Protein AF-A0A941GQY0-F1 (afdb_monomer)

pLDDT: mean 91.13, std 10.75, range [38.22, 98.69]

Nearest PDB structures (foldseek):
  3ot2-assembly1_B  TM=8.362E-01  e=2.912E-07  Trichormus variabilis ATCC 29413
  6okh-assembly1_B  TM=8.572E-01  e=1.349E-06  Leptospira borgpetersenii serovar Hardjo-bovis str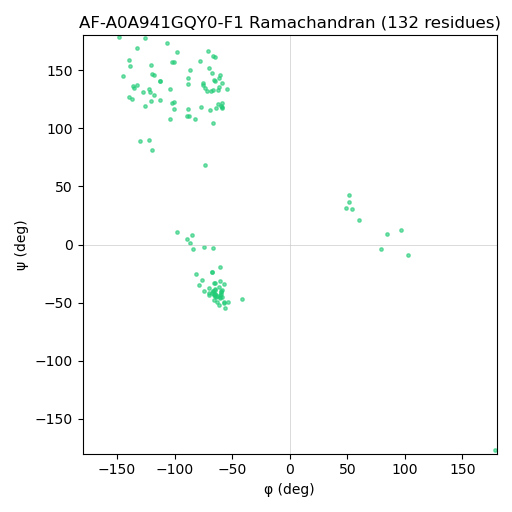. JB197
  1wdj-assembly1_C  TM=8.675E-01  e=5.148E-05  Thermus thermophilus
  1wdj-assembly1_B  TM=8.082E-01  e=8.031E-04  Thermus thermophilus

Sequence (134 aa):
MSSKTQLSLAEFLALPEGDRTYELVEGEAIPKMSPKRFHSRLTLTLGILLENWSQNKGEVGIEWAITLKRHGKNWVPVPDLLYISSGKLPPDKFEDEACPFPPELVIEILSPGQSFGDLSEKATAYLKAGVDRV

Structure (mmCIF, N/CA/C/O backbone):
data_AF-A0A941GQY0-F1
#
_entry.id   AF-A0A941GQY0-F1
#
loop_
_atom_site.group_PDB
_atom_site.id
_atom_site.type_symbol
_atom_site.label_atom_id
_atom_site.label_alt_id
_atom_site.label_comp_id
_atom_site.label_asym_id
_atom_site.label_entity_id
_atom_site.label_seq_id
_atom_site.pdbx_PDB_ins_code
_atom_site.Cartn_x
_atom_site.Cartn_y
_atom_site.Cartn_z
_atom_site.occupancy
_atom_site.B_iso_or_equiv
_atom_site.auth_seq_id
_atom_site.auth_comp_id
_atom_site.auth_asym_id
_atom_site.auth_atom_id
_atom_site.pdbx_PDB_model_num
ATOM 1 N N . MET A 1 1 ? -25.900 2.163 21.930 1.00 38.22 1 MET A N 1
ATOM 2 C CA . MET A 1 1 ? -24.825 1.706 21.026 1.00 38.22 1 MET A CA 1
ATOM 3 C C . MET A 1 1 ? -24.704 2.757 19.940 1.00 38.22 1 MET A C 1
ATOM 5 O O . MET A 1 1 ? -25.694 2.988 19.262 1.00 38.22 1 MET A O 1
ATOM 9 N N . SER A 1 2 ? -23.587 3.482 19.864 1.00 41.50 2 SER A N 1
ATOM 10 C CA . SER A 1 2 ? -23.401 4.476 18.799 1.00 41.50 2 SER A CA 1
ATOM 11 C C . SER A 1 2 ? -23.244 3.713 17.486 1.00 41.50 2 SER A C 1
ATOM 13 O O . SER A 1 2 ? -22.318 2.908 17.376 1.00 41.50 2 SER A O 1
ATOM 15 N N . SER A 1 3 ? -24.172 3.872 16.539 1.00 47.50 3 SER A N 1
ATOM 16 C CA . SER A 1 3 ? -24.002 3.296 15.207 1.00 47.50 3 SER A CA 1
ATOM 17 C C . SER A 1 3 ? -22.837 4.029 14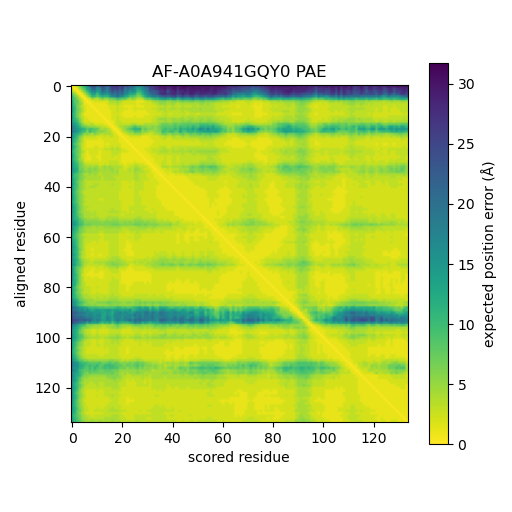.555 1.00 47.50 3 SER A C 1
ATOM 19 O O . SER A 1 3 ? -22.978 5.188 14.167 1.00 47.50 3 SER A O 1
ATOM 21 N N . LYS A 1 4 ? -21.669 3.390 14.479 1.00 60.34 4 LYS A N 1
ATOM 22 C CA . LYS A 1 4 ? -20.606 3.886 13.609 1.00 60.34 4 LYS A CA 1
ATOM 23 C C . LYS A 1 4 ? -21.171 3.909 12.190 1.00 60.34 4 LYS A C 1
ATOM 25 O O . LYS A 1 4 ? -21.613 2.875 11.692 1.00 60.34 4 LYS A O 1
ATOM 30 N N . THR A 1 5 ? -21.230 5.089 11.587 1.00 72.75 5 THR A N 1
ATOM 31 C CA . THR A 1 5 ? -21.636 5.254 10.192 1.00 72.75 5 THR A CA 1
ATOM 32 C C . THR A 1 5 ? -20.671 4.455 9.322 1.00 72.75 5 THR A C 1
ATOM 34 O O . THR A 1 5 ? -19.469 4.705 9.365 1.00 72.75 5 THR A O 1
ATOM 37 N N . GLN A 1 6 ? -21.179 3.468 8.582 1.00 89.25 6 GLN A N 1
ATOM 38 C CA . GLN A 1 6 ? -20.373 2.738 7.607 1.00 89.25 6 GLN A CA 1
ATOM 39 C C . GLN A 1 6 ? -20.197 3.604 6.363 1.00 89.25 6 GLN A C 1
ATOM 41 O O . GLN A 1 6 ? -21.179 3.942 5.709 1.00 89.25 6 GLN A O 1
ATOM 46 N N . LEU A 1 7 ? -18.951 3.940 6.047 1.00 93.81 7 LEU A N 1
ATOM 47 C CA . LEU A 1 7 ? -18.571 4.666 4.845 1.00 93.81 7 LEU A CA 1
ATOM 48 C C . LEU A 1 7 ? -18.705 3.765 3.614 1.00 93.81 7 LEU A C 1
ATOM 50 O O . LEU A 1 7 ? -18.200 2.636 3.575 1.00 93.81 7 LEU A O 1
ATOM 54 N N . SER A 1 8 ? -19.342 4.292 2.574 1.00 95.38 8 SER A N 1
ATOM 55 C CA . SER A 1 8 ? -19.198 3.789 1.212 1.00 95.38 8 SER A CA 1
ATOM 56 C C . SER A 1 8 ? -17.811 4.123 0.648 1.00 95.38 8 SER A C 1
ATOM 58 O O . SER A 1 8 ? -17.076 4.951 1.182 1.00 95.38 8 SER A O 1
ATOM 60 N N . LEU A 1 9 ? -17.449 3.487 -0.471 1.00 95.00 9 LEU A N 1
ATOM 61 C CA . LEU A 1 9 ? -16.191 3.791 -1.163 1.00 95.00 9 LEU A CA 1
ATOM 62 C C . LEU A 1 9 ? -16.140 5.253 -1.622 1.00 95.00 9 LEU A C 1
ATOM 64 O O . LEU A 1 9 ? -15.123 5.906 -1.440 1.00 95.00 9 LEU A O 1
ATOM 68 N N . ALA A 1 10 ? -17.241 5.765 -2.178 1.00 94.88 10 ALA A N 1
ATOM 69 C CA . ALA A 1 10 ? -17.310 7.140 -2.661 1.00 94.88 10 ALA A CA 1
ATOM 70 C C . ALA A 1 10 ? -17.163 8.153 -1.517 1.00 94.88 10 ALA A C 1
ATOM 72 O O . ALA A 1 10 ? -16.422 9.117 -1.653 1.00 94.88 10 ALA A O 1
ATOM 73 N N . GLU A 1 11 ? -17.812 7.911 -0.374 1.00 95.56 11 GLU A N 1
ATOM 74 C CA . GLU A 1 11 ? -17.664 8.774 0.806 1.00 95.56 11 GLU A CA 1
ATOM 75 C C . GLU A 1 11 ? -16.244 8.733 1.373 1.00 95.56 11 GLU A C 1
ATOM 77 O O . GLU A 1 11 ? -15.731 9.767 1.782 1.00 95.56 11 GLU A O 1
ATOM 82 N N . PHE A 1 12 ? -15.603 7.560 1.382 1.00 95.38 12 PHE A N 1
ATOM 83 C CA . PHE A 1 12 ? -14.222 7.422 1.836 1.00 95.38 12 PHE A CA 1
ATOM 84 C C . PHE A 1 12 ? -13.234 8.161 0.924 1.00 95.38 12 PHE A C 1
ATOM 86 O O . PHE A 1 12 ? -12.393 8.902 1.421 1.00 95.38 12 PHE A O 1
ATOM 93 N N . LEU A 1 13 ? -13.347 7.988 -0.397 1.00 92.62 13 LEU A N 1
ATOM 94 C CA . LEU A 1 13 ? -12.479 8.665 -1.368 1.00 92.62 13 LEU A CA 1
ATOM 95 C C . LEU A 1 13 ? -12.719 10.183 -1.416 1.00 92.62 13 LEU A C 1
ATOM 97 O O . LEU A 1 13 ? -11.825 10.924 -1.799 1.00 92.62 13 LEU A O 1
ATOM 101 N N . ALA A 1 14 ? -13.904 10.645 -1.007 1.00 92.81 14 ALA A N 1
ATOM 102 C CA . ALA A 1 14 ? -14.245 12.062 -0.899 1.00 92.81 14 ALA A CA 1
ATOM 103 C C . ALA A 1 14 ? -13.915 12.676 0.475 1.00 92.81 14 ALA A C 1
ATOM 105 O O . ALA A 1 14 ? -14.272 13.833 0.724 1.00 92.81 14 ALA A O 1
ATOM 106 N N . LEU A 1 15 ? -13.283 11.926 1.390 1.00 91.25 15 LEU A N 1
ATOM 107 C CA . LEU A 1 15 ? -12.804 12.501 2.643 1.00 91.25 15 LEU A CA 1
ATOM 108 C C . LEU A 1 15 ? -11.812 13.632 2.335 1.00 91.25 15 LEU A C 1
ATOM 110 O O . LEU A 1 15 ? -10.984 13.491 1.436 1.00 91.25 15 LEU A O 1
ATOM 114 N N . PRO A 1 16 ? -11.876 14.755 3.069 1.00 87.56 16 PRO A N 1
ATOM 115 C CA . PRO A 1 16 ? -10.938 15.843 2.861 1.00 87.56 16 PRO A CA 1
ATOM 116 C C . PRO A 1 16 ? -9.512 15.369 3.139 1.00 87.56 16 PRO A C 1
ATOM 118 O O . PRO A 1 16 ? -9.278 14.616 4.091 1.00 87.56 16 PRO A O 1
ATOM 121 N N . GLU A 1 17 ? -8.563 15.864 2.347 1.00 80.38 17 GLU A N 1
ATOM 122 C CA . GLU A 1 17 ? -7.146 15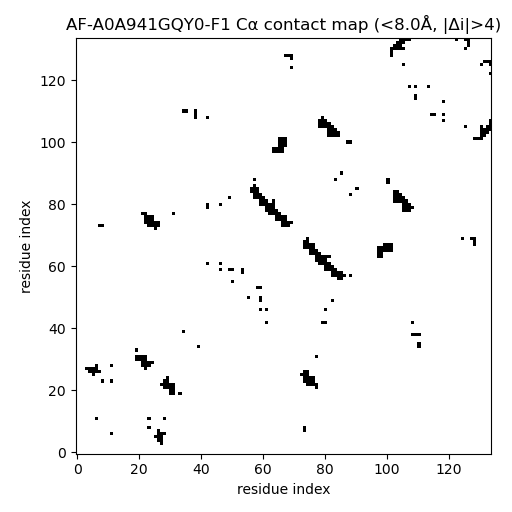.713 2.656 1.00 80.38 17 GLU A CA 1
ATOM 123 C C . GLU A 1 17 ? -6.867 16.241 4.068 1.00 80.38 17 GLU A C 1
ATOM 125 O O . GLU A 1 17 ? -7.333 17.311 4.470 1.00 80.38 17 GLU A O 1
ATOM 130 N N . GLY A 1 18 ? -6.122 15.463 4.844 1.00 81.19 18 GLY A N 1
ATOM 131 C CA . GLY A 1 18 ? -5.770 15.806 6.213 1.00 81.19 18 GLY A CA 1
ATOM 132 C C . GLY A 1 18 ? -4.402 15.258 6.589 1.00 81.19 18 GLY A C 1
ATOM 133 O O . GLY A 1 18 ? -3.765 14.546 5.820 1.00 81.19 18 GLY A O 1
ATOM 134 N N . ASP A 1 19 ? -3.970 15.539 7.817 1.00 81.31 19 ASP A N 1
ATOM 135 C CA . ASP A 1 19 ? -2.616 15.213 8.301 1.00 81.31 19 ASP A CA 1
ATOM 136 C C . ASP A 1 19 ? -2.321 13.707 8.434 1.00 81.31 19 ASP A C 1
ATOM 138 O O . ASP A 1 19 ? -1.235 13.311 8.868 1.00 81.31 19 ASP A O 1
ATOM 142 N N . ARG A 1 20 ? -3.306 12.845 8.166 1.00 87.69 20 ARG A N 1
ATOM 143 C CA . ARG A 1 20 ? -3.197 11.397 8.336 1.00 87.69 20 ARG A CA 1
ATOM 144 C C . ARG A 1 20 ? -3.792 10.671 7.150 1.00 87.69 20 ARG A C 1
ATOM 146 O O . ARG A 1 20 ? -4.915 10.950 6.744 1.00 87.69 20 ARG A O 1
ATOM 153 N N . THR A 1 21 ? -3.072 9.653 6.710 1.00 91.56 21 THR A N 1
ATOM 154 C CA . THR A 1 21 ? -3.563 8.656 5.768 1.00 91.56 21 THR A CA 1
ATOM 155 C C . THR A 1 21 ? -4.507 7.687 6.476 1.00 91.56 21 THR A C 1
ATOM 157 O O . THR A 1 21 ? -4.242 7.256 7.604 1.00 91.56 21 THR A O 1
ATOM 160 N N . TYR A 1 22 ? -5.597 7.318 5.811 1.00 95.06 22 TYR A N 1
ATOM 161 C CA . TYR A 1 22 ? -6.564 6.339 6.299 1.00 95.06 22 TYR A CA 1
ATOM 162 C C . TYR A 1 22 ? -6.671 5.163 5.330 1.00 95.06 22 TYR A C 1
ATOM 164 O O . TYR A 1 22 ? -6.435 5.304 4.135 1.00 95.06 22 TYR A O 1
ATOM 172 N N . GLU A 1 23 ? -7.067 4.011 5.857 1.00 96.12 23 GLU A N 1
ATOM 173 C CA . GLU A 1 23 ? -7.468 2.832 5.097 1.00 96.12 23 GLU A CA 1
ATOM 174 C C . GLU A 1 23 ? -8.965 2.588 5.299 1.00 96.12 23 GLU A C 1
ATOM 176 O O . GLU A 1 23 ? -9.468 2.717 6.417 1.00 96.12 23 GLU A O 1
ATOM 181 N N . LEU A 1 24 ? -9.689 2.193 4.251 1.00 97.19 24 LEU A N 1
ATOM 182 C CA . LEU A 1 24 ? -11.092 1.790 4.388 1.00 97.19 24 LEU A CA 1
ATOM 183 C C . LEU A 1 24 ? -11.164 0.306 4.725 1.00 97.19 24 LEU A C 1
ATOM 185 O O . LEU A 1 24 ? -10.912 -0.504 3.840 1.00 97.19 24 LEU A O 1
ATOM 189 N N . VAL A 1 25 ? -11.568 -0.069 5.939 1.00 95.81 25 VAL A N 1
ATOM 190 C CA . VAL A 1 25 ? -11.710 -1.470 6.376 1.00 95.81 25 VAL A CA 1
ATOM 191 C C . VAL A 1 25 ? -13.115 -1.700 6.926 1.00 95.81 25 VAL A C 1
ATOM 193 O O . VAL A 1 25 ? -13.516 -1.062 7.890 1.00 95.81 25 VAL A O 1
ATOM 196 N N . GLU A 1 26 ? -13.878 -2.614 6.316 1.00 93.50 26 GLU A N 1
ATOM 197 C CA . GLU A 1 26 ? -15.242 -2.976 6.758 1.00 93.50 26 GLU A CA 1
ATOM 198 C C . GLU A 1 26 ? -16.214 -1.780 6.894 1.00 93.50 26 GLU A C 1
ATOM 200 O O . GLU A 1 26 ? -17.157 -1.808 7.688 1.00 93.50 26 GLU A O 1
ATOM 205 N N . GLY A 1 27 ? -16.015 -0.740 6.076 1.00 94.50 27 GLY A N 1
ATOM 206 C CA . GLY A 1 27 ? -16.806 0.494 6.115 1.00 94.50 27 GLY A CA 1
ATOM 207 C C . GLY A 1 27 ? -16.318 1.519 7.143 1.00 94.50 27 GLY A C 1
ATOM 208 O O . GLY A 1 27 ? -17.002 2.506 7.377 1.00 94.50 27 GLY A O 1
ATOM 209 N N . GLU A 1 28 ? -15.159 1.320 7.767 1.00 95.62 28 GLU A N 1
ATOM 210 C CA . GLU A 1 28 ? -14.553 2.283 8.689 1.00 95.62 28 GLU A CA 1
ATOM 211 C C . GLU A 1 28 ? -13.257 2.860 8.106 1.00 95.62 28 GLU A C 1
ATOM 213 O O . GLU A 1 28 ? -12.462 2.130 7.516 1.00 95.62 28 GLU A O 1
ATOM 218 N N . ALA A 1 29 ? -13.025 4.162 8.299 1.00 95.38 29 ALA A N 1
ATOM 219 C CA . ALA A 1 29 ? -11.739 4.794 8.014 1.00 95.38 29 ALA A CA 1
ATOM 220 C C . ALA A 1 29 ? -10.787 4.565 9.199 1.00 95.38 29 ALA A C 1
ATOM 222 O O . ALA A 1 29 ? -10.956 5.147 10.274 1.00 95.38 29 ALA A O 1
ATOM 223 N N . ILE A 1 30 ? -9.790 3.705 9.010 1.00 93.75 30 ILE A N 1
ATOM 224 C CA . ILE A 1 30 ? -8.797 3.343 10.022 1.00 93.75 30 ILE A CA 1
ATOM 225 C C . ILE A 1 30 ? -7.505 4.120 9.747 1.00 93.75 30 ILE A C 1
ATOM 227 O O . ILE A 1 30 ? -6.966 4.007 8.650 1.00 93.75 30 ILE A O 1
ATOM 231 N N . PRO A 1 31 ? -6.982 4.917 10.696 1.00 92.56 31 PRO A N 1
ATOM 232 C CA . PRO A 1 31 ? -5.761 5.681 10.463 1.00 92.56 31 PRO A CA 1
ATOM 233 C C . PRO A 1 31 ? -4.553 4.751 10.304 1.00 92.56 31 PRO A C 1
ATOM 235 O O . PRO A 1 31 ? -4.327 3.871 11.142 1.00 92.56 31 PRO A O 1
ATOM 238 N N . LYS A 1 32 ? -3.734 4.988 9.275 1.00 90.25 32 LYS A N 1
ATOM 239 C CA . LYS A 1 32 ? -2.415 4.363 9.144 1.00 90.25 32 LYS A CA 1
ATOM 240 C C . LYS A 1 32 ? -1.452 5.044 10.115 1.00 90.25 32 LYS A C 1
ATOM 242 O O . LYS A 1 32 ? -1.453 6.264 10.289 1.00 90.25 32 LYS A O 1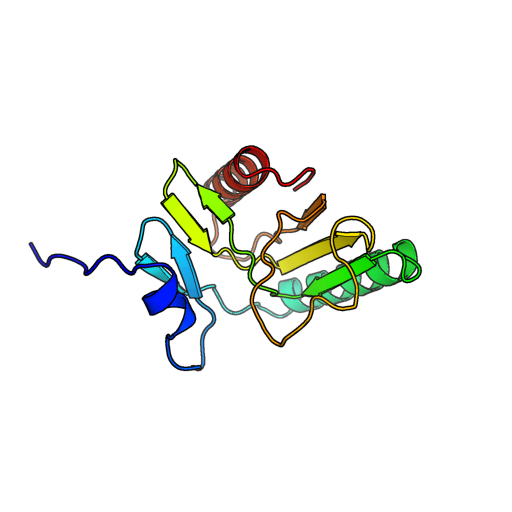
ATOM 247 N N . MET A 1 33 ? -0.634 4.242 10.786 1.00 86.44 33 MET A N 1
ATOM 248 C CA . MET A 1 33 ? 0.379 4.758 11.700 1.00 86.44 33 MET A CA 1
ATOM 249 C C . MET A 1 33 ? 1.462 5.496 10.916 1.00 86.44 33 MET A C 1
ATOM 251 O O . MET A 1 33 ? 2.004 4.952 9.957 1.00 86.44 33 MET A O 1
ATOM 255 N N . SER A 1 34 ? 1.820 6.705 11.355 1.00 86.00 34 SER A N 1
ATOM 256 C CA . SER A 1 34 ? 2.919 7.447 10.738 1.00 86.00 34 SER A CA 1
ATOM 257 C C . SER A 1 34 ? 4.238 6.678 10.891 1.00 86.00 34 SER A C 1
ATOM 259 O O . SER A 1 34 ? 4.563 6.226 12.001 1.00 86.00 34 SER A O 1
ATOM 261 N N . PRO A 1 35 ? 5.029 6.541 9.816 1.00 86.69 35 PRO A N 1
ATOM 262 C CA . PRO A 1 35 ? 6.262 5.776 9.863 1.00 86.69 35 PRO A CA 1
ATOM 263 C C . PRO A 1 35 ? 7.309 6.453 10.761 1.00 86.69 35 PRO A C 1
ATOM 265 O O . PRO A 1 35 ? 7.403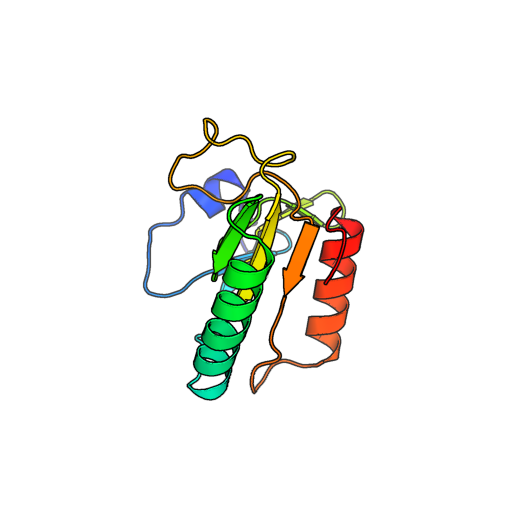 7.677 10.860 1.00 86.69 35 PRO A O 1
ATOM 268 N N . LYS A 1 36 ? 8.139 5.638 11.423 1.00 90.69 36 LYS A N 1
ATOM 269 C CA . LYS A 1 36 ? 9.336 6.096 12.157 1.00 90.69 36 LYS A CA 1
ATOM 270 C C . LYS A 1 36 ? 10.584 5.922 11.294 1.00 90.69 36 LYS A C 1
ATOM 272 O O . LYS A 1 36 ? 10.579 5.144 10.347 1.00 90.69 36 LYS A O 1
ATOM 277 N N . ARG A 1 37 ? 11.702 6.547 11.693 1.00 93.94 37 ARG A N 1
ATOM 278 C CA . ARG A 1 37 ? 12.976 6.554 10.940 1.00 93.94 37 ARG A CA 1
ATOM 279 C C . ARG A 1 37 ? 13.365 5.206 10.315 1.00 93.94 37 ARG A C 1
ATOM 281 O O . ARG A 1 37 ? 13.785 5.197 9.166 1.00 93.94 37 ARG A O 1
ATOM 288 N N . PHE A 1 38 ? 13.295 4.097 11.060 1.00 92.94 38 PHE A N 1
ATOM 289 C CA . PHE A 1 38 ? 13.663 2.777 10.526 1.00 92.94 38 PHE A CA 1
ATOM 290 C C . PHE A 1 38 ? 12.752 2.354 9.368 1.00 92.94 38 PHE A C 1
ATOM 292 O O . PHE A 1 38 ? 13.260 2.005 8.308 1.00 92.94 38 PHE A O 1
ATOM 299 N N . HIS A 1 39 ? 11.434 2.463 9.562 1.00 95.06 39 HIS A N 1
ATOM 300 C CA . HIS A 1 39 ? 10.418 2.180 8.546 1.00 95.06 39 HIS A CA 1
ATOM 301 C C . HIS A 1 39 ? 10.659 3.023 7.301 1.00 95.06 39 HIS A C 1
ATOM 303 O O . HIS A 1 39 ? 10.910 2.475 6.239 1.00 95.06 39 HIS A O 1
ATOM 309 N N . SER A 1 40 ? 10.742 4.349 7.455 1.00 95.06 40 SER A N 1
ATOM 310 C CA . SER A 1 40 ? 10.957 5.269 6.331 1.00 95.06 40 SER A CA 1
ATOM 311 C C . SER A 1 40 ? 12.256 4.980 5.571 1.00 95.06 40 SER A C 1
ATOM 313 O O . SER A 1 40 ? 12.301 5.059 4.346 1.00 95.06 40 SER A O 1
ATOM 315 N N . ARG A 1 41 ? 13.337 4.630 6.285 1.00 97.19 41 ARG A N 1
ATOM 316 C CA . ARG A 1 41 ? 14.614 4.257 5.660 1.00 97.19 41 ARG A CA 1
ATOM 317 C C . ARG A 1 41 ? 14.507 2.953 4.880 1.00 97.19 41 ARG A C 1
ATOM 319 O O . ARG A 1 41 ? 15.093 2.870 3.805 1.00 97.19 41 ARG A O 1
ATOM 326 N N . LEU A 1 42 ? 13.789 1.968 5.412 1.00 97.19 42 LEU A N 1
ATOM 327 C CA . LEU A 1 42 ? 13.592 0.687 4.749 1.00 97.19 42 LEU A CA 1
ATOM 328 C C . LEU A 1 42 ? 12.683 0.828 3.522 1.00 97.19 42 LEU A C 1
ATOM 330 O O . LEU A 1 42 ? 13.059 0.329 2.466 1.00 97.19 42 LEU A O 1
ATOM 334 N N . THR A 1 43 ? 11.579 1.580 3.619 1.00 97.81 43 THR A N 1
ATOM 335 C CA . THR A 1 43 ? 10.707 1.919 2.481 1.00 97.81 43 THR A CA 1
ATOM 336 C C . THR A 1 43 ? 11.513 2.545 1.347 1.00 97.81 43 THR A C 1
ATOM 338 O O . THR A 1 43 ? 11.458 2.062 0.222 1.00 97.81 43 THR A O 1
ATOM 341 N N . LEU A 1 44 ? 12.341 3.555 1.643 1.00 98.00 44 LEU A N 1
ATOM 342 C CA . LEU A 1 44 ? 13.185 4.198 0.633 1.00 98.00 44 LEU A CA 1
ATOM 343 C C . LEU A 1 44 ? 14.169 3.212 -0.015 1.00 98.00 44 LEU A C 1
ATOM 345 O O . LEU A 1 44 ? 14.334 3.207 -1.231 1.00 98.00 44 LEU A O 1
ATOM 349 N N . THR A 1 45 ? 14.843 2.381 0.784 1.00 98.44 45 THR A N 1
ATOM 350 C CA . THR A 1 45 ? 15.799 1.399 0.256 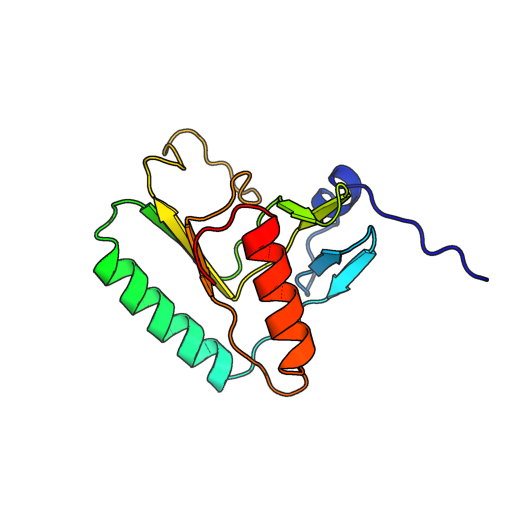1.00 98.44 45 THR A CA 1
ATOM 351 C C . THR A 1 45 ? 15.117 0.362 -0.632 1.00 98.44 45 THR A C 1
ATOM 353 O O . THR A 1 45 ? 15.628 0.074 -1.711 1.00 98.44 45 THR A O 1
ATOM 356 N N . LEU A 1 46 ? 13.972 -0.177 -0.212 1.00 98.44 46 LEU A N 1
ATOM 357 C CA . LEU A 1 46 ? 13.215 -1.148 -1.000 1.00 98.44 46 LEU A CA 1
ATOM 358 C C . LEU A 1 46 ? 12.636 -0.519 -2.271 1.00 98.44 46 LEU A C 1
ATOM 360 O O . LEU A 1 46 ? 12.733 -1.136 -3.326 1.00 98.44 46 LEU A O 1
ATOM 364 N N . GLY A 1 47 ? 12.133 0.717 -2.200 1.00 98.44 47 GLY A N 1
ATOM 365 C CA . GLY A 1 47 ? 1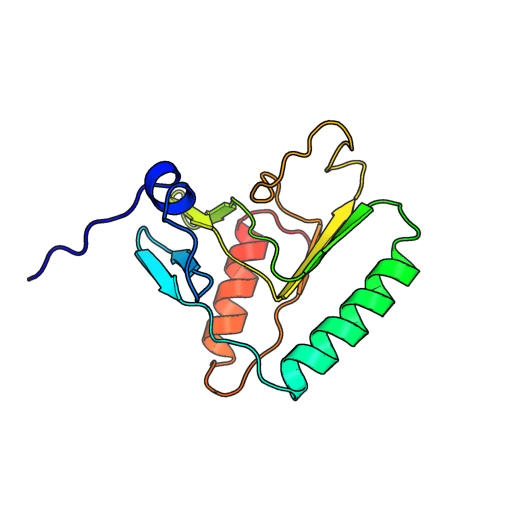1.668 1.469 -3.368 1.00 98.44 47 GLY A CA 1
ATOM 366 C C . GLY A 1 47 ? 12.762 1.631 -4.421 1.00 98.44 47 GLY A C 1
ATOM 367 O O . GLY A 1 47 ? 12.565 1.248 -5.567 1.00 98.44 47 GLY A O 1
ATOM 368 N N . ILE A 1 48 ? 13.964 2.067 -4.024 1.00 98.44 48 ILE A N 1
ATOM 369 C CA . ILE A 1 48 ? 15.111 2.183 -4.945 1.00 98.44 48 ILE A CA 1
ATOM 370 C C . ILE A 1 48 ? 15.472 0.828 -5.574 1.00 98.44 48 ILE A C 1
ATOM 372 O O . ILE A 1 48 ? 15.815 0.761 -6.754 1.00 98.44 48 ILE A O 1
ATOM 376 N N . LEU A 1 49 ? 15.432 -0.262 -4.801 1.00 98.44 49 LEU A N 1
ATOM 377 C CA . LEU A 1 49 ? 15.719 -1.600 -5.325 1.00 98.44 49 LEU A CA 1
ATOM 378 C C . LEU A 1 49 ? 14.662 -2.054 -6.336 1.00 98.44 49 LEU A C 1
ATOM 380 O O . LEU A 1 49 ? 15.027 -2.604 -7.374 1.00 98.44 49 LEU A O 1
ATOM 384 N N . LEU A 1 50 ? 13.382 -1.812 -6.048 1.00 97.94 50 LEU A N 1
ATOM 385 C CA . LEU A 1 50 ? 12.276 -2.149 -6.941 1.00 97.94 50 LEU A CA 1
ATOM 386 C C . LEU A 1 50 ? 12.310 -1.327 -8.225 1.00 97.94 50 LEU A C 1
ATOM 388 O O . LEU A 1 50 ? 12.169 -1.910 -9.293 1.00 97.94 50 LEU A O 1
ATOM 392 N N . GLU A 1 51 ? 12.572 -0.024 -8.143 1.00 97.50 51 GLU A N 1
ATOM 393 C CA . GLU A 1 51 ? 12.707 0.852 -9.315 1.00 97.50 51 GLU A CA 1
ATOM 394 C C . GLU A 1 51 ? 13.856 0.405 -10.224 1.00 97.50 51 GLU A C 1
ATOM 396 O O . GLU A 1 51 ? 13.712 0.237 -11.436 1.00 97.50 51 GLU A O 1
ATOM 401 N N . ASN A 1 52 ? 15.008 0.098 -9.623 1.00 98.00 52 ASN A N 1
ATOM 402 C CA . ASN A 1 52 ? 16.144 -0.430 -10.370 1.00 98.00 52 ASN A CA 1
ATOM 403 C C . ASN A 1 52 ? 15.858 -1.811 -10.971 1.00 98.00 52 ASN A C 1
ATOM 405 O O . ASN A 1 52 ? 16.382 -2.132 -12.033 1.00 98.00 52 ASN A O 1
ATOM 409 N N . TRP A 1 53 ? 15.063 -2.655 -10.319 1.00 97.62 53 TRP A N 1
ATOM 410 C CA . TRP A 1 53 ? 14.680 -3.951 -10.876 1.00 97.62 53 TRP A CA 1
ATOM 411 C C . TRP A 1 53 ? 13.640 -3.813 -11.998 1.00 97.62 53 TRP A C 1
ATOM 413 O O . TRP A 1 53 ? 13.743 -4.511 -13.012 1.00 97.62 53 TRP A O 1
ATOM 423 N N . SER A 1 54 ? 12.669 -2.908 -11.840 1.00 95.81 54 SER A N 1
ATOM 424 C CA . SER A 1 54 ? 11.541 -2.737 -12.758 1.00 95.81 54 SER A CA 1
ATOM 425 C C . SER A 1 54 ? 11.996 -2.242 -14.130 1.00 95.81 54 SER A C 1
ATOM 427 O O . SER A 1 54 ? 11.410 -2.634 -15.141 1.00 95.81 54 SER A O 1
ATOM 429 N N . GLN A 1 55 ? 13.057 -1.423 -14.185 1.00 94.88 55 GLN A N 1
ATOM 430 C CA . GLN A 1 55 ? 13.602 -0.855 -15.423 1.00 94.88 55 GLN A CA 1
ATOM 431 C C . GLN A 1 55 ? 12.507 -0.179 -16.276 1.00 94.88 55 GLN A C 1
ATOM 433 O O . GLN A 1 55 ? 12.452 -0.379 -17.491 1.00 94.88 55 GLN A O 1
ATOM 438 N N . ASN A 1 56 ? 11.609 0.582 -15.633 1.00 89.31 56 ASN A N 1
ATOM 439 C CA . ASN A 1 56 ? 10.453 1.258 -16.247 1.00 89.31 56 ASN A CA 1
ATOM 440 C C . ASN A 1 56 ? 9.431 0.322 -16.928 1.00 89.31 56 ASN A C 1
ATOM 442 O O . ASN A 1 56 ? 8.668 0.753 -17.789 1.00 89.31 56 ASN A O 1
ATOM 446 N N . LYS A 1 57 ? 9.398 -0.972 -16.578 1.00 93.31 57 LYS A N 1
ATOM 447 C CA . LYS A 1 57 ? 8.394 -1.934 -17.089 1.00 93.31 57 LYS A CA 1
ATOM 448 C C . LYS A 1 57 ? 7.088 -1.929 -16.286 1.00 93.31 57 LYS A C 1
ATOM 450 O O . LYS A 1 57 ? 6.255 -2.824 -16.440 1.00 93.31 57 LYS A O 1
ATOM 455 N N . GLY A 1 58 ? 6.946 -0.986 -15.368 1.00 92.62 58 GLY A N 1
ATOM 456 C CA . GLY A 1 58 ? 5.811 -0.837 -14.475 1.00 92.62 58 GLY A CA 1
ATOM 457 C C . GLY A 1 58 ? 6.018 0.335 -13.531 1.00 92.62 58 GLY A C 1
ATOM 458 O O . GLY A 1 58 ? 7.038 1.015 -13.611 1.00 92.62 58 GLY A O 1
ATOM 459 N N . GLU A 1 59 ? 5.059 0.506 -12.637 1.00 92.94 59 GLU A N 1
ATOM 460 C CA . GLU A 1 59 ? 5.010 1.564 -11.636 1.00 92.94 59 GLU A CA 1
ATOM 461 C C . GLU A 1 59 ? 5.373 0.993 -10.262 1.00 92.94 59 GLU A C 1
ATOM 463 O O . GLU A 1 59 ? 4.860 -0.065 -9.871 1.00 92.94 59 GLU A O 1
ATOM 468 N N . VAL A 1 60 ? 6.242 1.688 -9.525 1.00 96.31 60 VAL A N 1
ATOM 469 C CA . VAL A 1 60 ? 6.5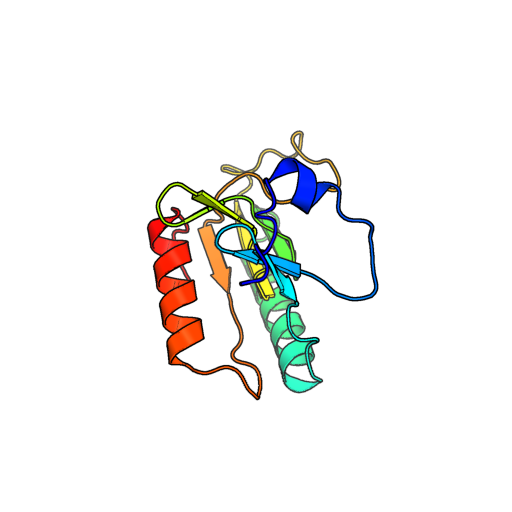22 1.409 -8.112 1.00 96.31 60 VAL A CA 1
ATOM 470 C C . VAL A 1 60 ? 5.822 2.473 -7.271 1.00 96.31 60 VAL A C 1
ATOM 472 O O . VAL A 1 60 ? 6.245 3.621 -7.217 1.00 96.31 60 VAL A O 1
ATOM 475 N N . GLY A 1 61 ? 4.753 2.087 -6.579 1.00 95.75 61 GLY A N 1
ATOM 476 C CA . GLY A 1 61 ? 4.023 2.993 -5.693 1.00 95.75 61 GLY A CA 1
ATOM 477 C C . GLY A 1 61 ? 4.598 2.986 -4.280 1.00 95.75 61 GLY A C 1
ATOM 478 O O . GLY A 1 61 ? 4.877 1.915 -3.742 1.00 95.75 61 GLY A O 1
ATOM 479 N N . ILE A 1 62 ? 4.717 4.159 -3.655 1.00 96.69 62 ILE A N 1
ATOM 480 C CA . ILE A 1 62 ? 5.014 4.326 -2.222 1.00 96.69 62 ILE A CA 1
ATOM 481 C C . ILE A 1 62 ? 3.782 4.930 -1.561 1.00 96.69 62 ILE A C 1
ATOM 483 O O . ILE A 1 62 ? 3.323 5.979 -2.000 1.00 96.69 62 ILE A O 1
ATOM 487 N N . GLU A 1 63 ? 3.254 4.276 -0.523 1.00 95.31 63 GLU A N 1
ATOM 488 C CA . GLU A 1 63 ? 2.022 4.707 0.163 1.00 95.31 63 GLU A CA 1
ATOM 489 C C . GLU A 1 63 ? 0.857 5.027 -0.799 1.00 95.31 63 GLU A C 1
ATOM 491 O O . GLU A 1 63 ? -0.002 5.861 -0.517 1.00 95.31 63 GLU A O 1
ATOM 496 N N . TRP A 1 64 ? 0.806 4.334 -1.940 1.00 95.06 64 TRP A N 1
ATOM 497 C CA . TRP A 1 64 ? -0.229 4.522 -2.948 1.00 95.06 64 TRP A CA 1
ATOM 498 C C . TRP A 1 64 ? -1.424 3.613 -2.645 1.00 95.06 64 TRP A C 1
ATOM 500 O O . TRP A 1 64 ? -1.302 2.387 -2.621 1.00 95.06 64 TRP A O 1
ATOM 510 N N . ALA A 1 65 ? -2.579 4.222 -2.371 1.00 96.12 65 ALA A N 1
ATOM 511 C CA . ALA A 1 65 ? -3.804 3.507 -2.035 1.00 96.12 65 ALA A CA 1
ATOM 512 C C . ALA A 1 65 ? -4.262 2.580 -3.172 1.00 96.12 65 ALA A C 1
ATOM 514 O O . ALA A 1 65 ? -4.134 2.920 -4.346 1.00 96.12 65 ALA A O 1
ATOM 515 N N . ILE A 1 66 ? -4.857 1.435 -2.826 1.00 96.44 66 ILE A N 1
ATOM 516 C CA . ILE A 1 66 ? -5.392 0.463 -3.790 1.00 96.44 66 ILE A CA 1
ATOM 517 C C . ILE A 1 66 ? -6.874 0.250 -3.510 1.00 96.44 66 ILE A C 1
ATOM 519 O O . ILE A 1 66 ? -7.252 -0.001 -2.373 1.00 96.44 66 ILE A O 1
ATOM 523 N N . THR A 1 67 ? -7.727 0.267 -4.528 1.00 96.12 67 THR A N 1
ATOM 524 C CA . THR A 1 67 ? -9.137 -0.112 -4.382 1.00 96.12 67 THR A CA 1
ATOM 525 C C . THR A 1 67 ? -9.308 -1.614 -4.610 1.00 96.12 67 THR A C 1
ATOM 527 O O . THR A 1 67 ? -9.190 -2.107 -5.729 1.00 96.12 67 THR A O 1
ATOM 530 N N . LEU A 1 68 ? -9.623 -2.354 -3.544 1.00 97.25 68 LEU A N 1
ATOM 531 C CA . LEU A 1 68 ? -9.787 -3.810 -3.535 1.00 97.25 68 LEU A CA 1
ATOM 532 C C . LEU A 1 68 ? -11.149 -4.242 -2.968 1.00 97.25 68 LEU A C 1
ATOM 534 O O . LEU A 1 68 ? -11.977 -3.444 -2.514 1.00 97.25 68 LEU A O 1
ATOM 538 N N . LYS A 1 69 ? -11.377 -5.561 -2.972 1.00 96.12 69 LYS A N 1
ATOM 539 C CA . LYS A 1 69 ? -12.493 -6.199 -2.271 1.00 96.12 69 LYS A CA 1
ATOM 540 C C . LYS A 1 69 ? -11.982 -7.165 -1.205 1.00 96.12 69 LYS A C 1
ATOM 542 O O . LYS A 1 69 ? -11.219 -8.076 -1.509 1.00 96.12 69 LYS A O 1
ATOM 547 N N . ARG A 1 70 ? -12.476 -7.027 0.026 1.00 94.00 70 ARG A N 1
ATOM 548 C CA . ARG A 1 70 ? -12.256 -7.970 1.134 1.00 94.00 70 ARG A CA 1
ATOM 549 C C . ARG A 1 70 ? -13.614 -8.492 1.596 1.00 94.00 70 ARG A C 1
ATOM 551 O O . ARG A 1 70 ? -14.509 -7.710 1.889 1.00 94.00 70 ARG A O 1
ATOM 558 N N . HIS A 1 71 ? -13.803 -9.813 1.581 1.00 92.12 71 HIS A N 1
ATOM 559 C CA . HIS A 1 71 ? -15.081 -10.461 1.935 1.00 92.12 71 HIS A CA 1
ATOM 560 C C . HIS A 1 71 ? -16.311 -9.886 1.193 1.00 92.12 71 HIS A C 1
ATOM 562 O O . HIS A 1 71 ? -17.391 -9.753 1.761 1.00 92.12 71 HIS A O 1
ATOM 568 N N . GLY A 1 72 ? -16.147 -9.514 -0.084 1.00 91.25 72 GLY A N 1
ATOM 569 C CA . GLY A 1 72 ? -17.211 -8.923 -0.908 1.00 91.25 72 GLY A CA 1
ATOM 570 C C . GLY A 1 72 ? -17.481 -7.431 -0.661 1.00 91.25 72 GLY A C 1
ATOM 571 O O . GLY A 1 72 ? -18.266 -6.829 -1.393 1.00 91.25 72 GLY A O 1
ATOM 572 N N . LYS A 1 73 ? -16.809 -6.804 0.311 1.00 94.25 73 LYS A N 1
ATOM 573 C CA . LYS A 1 73 ? -16.921 -5.372 0.620 1.00 94.25 73 LYS A CA 1
ATOM 574 C C . LYS A 1 73 ? -15.740 -4.585 0.069 1.00 94.25 73 LYS A C 1
ATOM 576 O O . LYS A 1 73 ? -14.679 -5.152 -0.176 1.00 94.25 73 LYS A O 1
ATOM 581 N N . ASN A 1 74 ? -15.935 -3.282 -0.133 1.00 96.75 74 ASN A N 1
ATOM 582 C CA . ASN A 1 74 ? -14.844 -2.378 -0.503 1.00 96.75 74 ASN A CA 1
ATOM 583 C C . ASN A 1 74 ? -13.782 -2.363 0.597 1.00 96.75 74 ASN A C 1
ATOM 585 O O . ASN A 1 74 ? -14.110 -2.284 1.781 1.00 96.75 74 ASN A O 1
ATOM 589 N N . TRP A 1 75 ? -12.527 -2.431 0.179 1.00 97.75 75 TRP A N 1
ATOM 590 C CA . TRP A 1 75 ? -11.360 -2.322 1.035 1.00 97.75 75 TRP A CA 1
ATOM 591 C C . TRP A 1 75 ? -10.361 -1.423 0.317 1.00 97.75 75 TRP A C 1
ATOM 593 O O . TRP A 1 75 ? -10.044 -1.687 -0.841 1.00 97.75 75 TRP A O 1
ATOM 603 N N . VAL A 1 76 ? -9.908 -0.357 0.975 1.00 97.81 76 VAL A N 1
ATOM 604 C CA . VAL A 1 76 ? -8.922 0.571 0.403 1.00 97.81 76 VAL A CA 1
ATOM 605 C C . VAL A 1 76 ? -7.688 0.584 1.293 1.00 97.81 76 VAL A C 1
ATOM 607 O O . VAL A 1 76 ? -7.602 1.423 2.191 1.00 97.81 76 VAL A O 1
ATOM 610 N N . PRO A 1 77 ? -6.787 -0.401 1.152 1.00 97.62 77 PRO A N 1
ATOM 611 C CA . PRO A 1 77 ? -5.530 -0.389 1.877 1.00 97.62 77 PRO A CA 1
ATOM 612 C C . PRO A 1 77 ? -4.508 0.569 1.260 1.00 97.62 77 PRO A C 1
ATOM 614 O O . PRO A 1 77 ? -4.548 0.870 0.066 1.00 97.62 77 PRO A O 1
ATOM 617 N N . VAL A 1 78 ? -3.548 0.974 2.090 1.00 97.19 78 VAL A N 1
ATOM 618 C CA . VAL A 1 78 ? -2.384 1.774 1.714 1.00 97.19 78 VAL A CA 1
ATOM 619 C C . VAL A 1 78 ? -1.117 0.999 2.099 1.00 97.19 78 VAL A C 1
ATOM 621 O O . VAL A 1 78 ? -0.639 1.111 3.240 1.00 97.19 78 VAL A O 1
ATOM 624 N N . PRO A 1 79 ? -0.580 0.163 1.191 1.00 97.25 79 PRO A N 1
ATOM 625 C CA . PRO A 1 79 ? 0.652 -0.570 1.453 1.00 97.25 79 PRO A CA 1
ATOM 626 C C . PRO A 1 79 ? 1.848 0.375 1.566 1.00 97.25 79 PRO A C 1
ATOM 628 O O . PRO A 1 79 ? 1.795 1.516 1.114 1.00 97.25 79 PRO A O 1
ATOM 631 N N . ASP A 1 80 ? 2.948 -0.098 2.150 1.00 97.38 80 ASP A N 1
ATOM 632 C CA . ASP A 1 80 ? 4.168 0.713 2.203 1.00 97.38 80 ASP A CA 1
ATOM 633 C C . ASP A 1 80 ? 4.798 0.859 0.818 1.00 97.38 80 ASP A C 1
ATOM 635 O O . ASP A 1 80 ? 5.216 1.956 0.450 1.00 97.38 80 ASP A O 1
ATOM 639 N N . LEU A 1 81 ? 4.826 -0.234 0.049 1.00 98.44 81 LEU A N 1
ATOM 640 C CA . LEU A 1 81 ? 5.198 -0.241 -1.363 1.00 98.44 81 LEU A CA 1
ATOM 641 C C . LEU A 1 81 ? 4.271 -1.159 -2.160 1.00 98.44 81 LEU A C 1
ATOM 643 O O . LEU A 1 81 ? 3.764 -2.159 -1.644 1.00 98.44 81 LEU A O 1
ATOM 647 N N . LEU A 1 82 ? 4.129 -0.872 -3.446 1.00 98.25 82 LEU A N 1
ATOM 648 C CA . LEU A 1 82 ? 3.527 -1.781 -4.413 1.00 98.25 82 LEU A CA 1
ATOM 649 C C . LEU A 1 82 ? 4.297 -1.755 -5.732 1.00 98.25 82 LEU A C 1
ATOM 651 O O . LEU A 1 82 ? 4.998 -0.789 -6.030 1.00 98.25 82 LEU A O 1
ATOM 655 N N . TYR A 1 83 ? 4.143 -2.805 -6.533 1.00 97.62 83 TYR A N 1
ATOM 656 C CA . TYR A 1 83 ? 4.557 -2.808 -7.932 1.00 97.62 83 TYR A CA 1
ATOM 657 C C . TYR A 1 83 ? 3.450 -3.356 -8.825 1.00 97.62 83 TYR A C 1
ATOM 659 O O . TYR A 1 83 ? 2.818 -4.378 -8.524 1.00 97.62 83 TYR A O 1
ATOM 667 N N . ILE A 1 84 ? 3.255 -2.687 -9.956 1.00 95.12 84 ILE A N 1
ATOM 668 C CA . ILE A 1 84 ? 2.310 -3.091 -10.988 1.00 95.12 84 ILE A CA 1
ATOM 669 C C . ILE A 1 84 ? 2.924 -2.863 -12.372 1.00 95.12 84 ILE A C 1
ATOM 671 O O . ILE A 1 84 ? 3.424 -1.787 -12.690 1.00 95.12 84 ILE A O 1
ATOM 675 N N . SER A 1 85 ? 2.925 -3.896 -13.207 1.00 94.19 85 SER A N 1
ATOM 676 C CA . SER A 1 85 ? 3.486 -3.833 -14.554 1.00 94.19 85 SER A CA 1
ATOM 677 C C . SER A 1 85 ? 2.648 -2.959 -15.482 1.00 94.19 85 SER A C 1
ATOM 679 O O . SER A 1 85 ? 1.419 -2.900 -15.381 1.00 94.19 85 SER A O 1
ATOM 681 N N . SER A 1 86 ? 3.296 -2.358 -16.481 1.00 90.56 86 SER A N 1
ATOM 682 C CA . SER A 1 86 ? 2.612 -1.544 -17.496 1.00 90.56 86 SER A CA 1
ATOM 683 C C . SER A 1 86 ? 1.576 -2.341 -18.306 1.00 90.56 86 SER A C 1
ATOM 685 O O . SER A 1 86 ? 0.681 -1.766 -18.916 1.00 90.56 86 SER A O 1
ATOM 687 N N . GLY A 1 87 ? 1.674 -3.677 -18.316 1.00 89.62 87 GLY A N 1
ATOM 688 C CA . GLY A 1 87 ? 0.675 -4.549 -18.935 1.00 89.62 87 GLY A CA 1
ATOM 689 C C . GLY A 1 87 ? -0.653 -4.585 -18.170 1.00 89.62 87 GLY A C 1
ATOM 690 O O . GLY A 1 87 ? -1.712 -4.623 -18.796 1.00 89.62 87 GLY A O 1
ATOM 691 N N . LYS A 1 88 ? -0.614 -4.545 -16.829 1.00 87.75 88 LYS A N 1
ATOM 692 C CA . LYS A 1 88 ? -1.815 -4.398 -15.984 1.00 87.75 88 LYS A CA 1
ATOM 693 C C . LYS A 1 88 ? -2.270 -2.940 -15.881 1.00 87.75 88 LYS A C 1
ATOM 695 O O . LYS A 1 88 ? -3.452 -2.684 -15.656 1.00 87.75 88 LYS A O 1
ATOM 700 N N . LEU A 1 89 ? -1.345 -2.005 -16.067 1.00 81.50 89 LEU A N 1
ATOM 701 C CA . LEU A 1 89 ? -1.536 -0.585 -15.817 1.00 81.50 89 LEU A CA 1
ATOM 702 C C . LEU A 1 89 ? -1.091 0.254 -17.033 1.00 81.50 89 LEU A C 1
ATOM 704 O O . LEU A 1 89 ? 0.071 0.654 -17.121 1.00 81.50 89 LEU A O 1
ATOM 708 N N . PRO A 1 90 ? -1.997 0.513 -17.994 1.00 72.25 90 PRO A N 1
ATOM 709 C CA . PRO A 1 90 ? -1.689 1.319 -19.170 1.00 72.25 90 PRO A CA 1
ATOM 710 C C . PRO A 1 90 ? -1.367 2.778 -18.784 1.00 72.25 90 PRO A C 1
ATOM 712 O O . PRO A 1 90 ? -2.082 3.327 -17.944 1.00 72.25 90 PRO A O 1
ATOM 715 N N . PRO A 1 91 ? -0.374 3.433 -19.420 1.00 65.69 91 PRO A N 1
ATOM 716 C CA . PRO A 1 91 ? 0.062 4.795 -19.073 1.00 65.69 91 PRO A CA 1
ATOM 717 C C . PRO A 1 91 ? -1.061 5.838 -19.148 1.00 65.69 91 PRO A C 1
ATOM 719 O O . PRO A 1 91 ? -1.127 6.761 -18.346 1.00 65.69 91 PRO A O 1
ATOM 722 N N . ASP A 1 92 ? -1.979 5.650 -20.092 1.00 68.00 92 ASP A N 1
ATOM 723 C CA . ASP A 1 92 ? -3.070 6.575 -20.407 1.00 68.00 92 ASP A CA 1
ATOM 724 C C . ASP A 1 92 ? -4.201 6.552 -19.362 1.00 68.00 92 ASP A C 1
ATOM 726 O O . ASP A 1 92 ? -5.198 7.257 -19.509 1.00 68.00 92 ASP A O 1
ATOM 730 N N . LYS A 1 93 ? -4.091 5.695 -18.337 1.00 63.59 93 LYS A N 1
ATOM 731 C CA . LYS A 1 93 ? -5.106 5.509 -17.292 1.00 63.59 93 LYS A CA 1
ATOM 732 C C . LYS A 1 93 ? -4.828 6.273 -15.998 1.00 63.59 93 LYS A C 1
ATOM 734 O O . LYS A 1 93 ? -5.508 6.000 -15.013 1.00 63.59 93 LYS A O 1
ATOM 739 N N . PHE A 1 94 ? -3.862 7.188 -15.978 1.00 64.12 94 PHE A N 1
ATOM 740 C CA . PHE A 1 94 ? -3.530 7.907 -14.751 1.00 64.12 94 PHE A CA 1
ATOM 741 C C . PHE A 1 94 ? -4.109 9.309 -14.658 1.00 64.12 94 PHE A C 1
ATOM 743 O O . PHE A 1 94 ? -3.709 10.216 -15.386 1.00 64.12 94 PHE A O 1
ATOM 750 N N . GLU A 1 95 ? -4.972 9.461 -13.659 1.00 68.75 95 GLU A N 1
ATOM 751 C CA . GLU A 1 95 ? -5.169 10.686 -12.888 1.00 68.75 95 GLU A CA 1
ATOM 752 C C . GLU A 1 95 ? -4.550 10.490 -11.483 1.00 68.75 95 GLU A C 1
ATOM 754 O O . GLU A 1 95 ? -4.082 9.395 -11.154 1.00 68.75 95 GLU A O 1
ATOM 759 N N . ASP A 1 96 ? -4.504 11.546 -10.668 1.00 83.25 96 ASP A N 1
ATOM 760 C CA . ASP A 1 96 ? -3.989 11.535 -9.286 1.00 83.25 96 ASP A CA 1
ATOM 761 C C . ASP A 1 96 ? -4.990 10.834 -8.335 1.00 83.25 96 ASP A C 1
ATOM 763 O O . ASP A 1 96 ? -5.681 11.468 -7.540 1.00 83.25 96 ASP A O 1
ATOM 767 N N . GLU A 1 97 ? -5.148 9.512 -8.497 1.00 88.25 97 GLU A N 1
ATOM 768 C CA . GLU A 1 97 ? -6.179 8.686 -7.846 1.00 88.25 97 GLU A CA 1
ATOM 769 C C . GLU A 1 97 ? -5.628 7.380 -7.226 1.00 88.25 97 GLU A C 1
ATOM 771 O O . GLU A 1 97 ? -4.496 6.950 -7.467 1.00 88.25 97 GLU A O 1
ATOM 776 N N . ALA A 1 98 ? -6.456 6.689 -6.431 1.00 91.56 98 ALA A N 1
ATOM 777 C CA . ALA A 1 98 ? -6.139 5.359 -5.901 1.00 91.56 98 ALA A CA 1
ATOM 778 C C . ALA A 1 98 ? -6.038 4.303 -7.019 1.00 91.56 98 ALA A C 1
ATOM 780 O O . ALA A 1 98 ? -6.861 4.266 -7.932 1.00 91.56 98 ALA A O 1
ATOM 781 N N . CYS A 1 99 ? -5.088 3.370 -6.899 1.00 91.81 99 CYS A N 1
ATOM 782 C CA . CYS A 1 99 ? -4.878 2.289 -7.859 1.00 91.81 99 CYS A CA 1
ATOM 783 C C . CYS A 1 99 ? -6.148 1.427 -8.002 1.00 91.81 99 CYS A C 1
ATOM 785 O O . CYS A 1 99 ? -6.570 0.790 -7.029 1.00 91.81 99 CYS A O 1
ATOM 787 N N . PRO A 1 100 ? -6.771 1.355 -9.192 1.00 88.19 100 PRO A N 1
ATOM 788 C CA . PRO A 1 100 ? -8.033 0.637 -9.369 1.00 88.19 100 PRO A CA 1
ATOM 789 C C . PRO A 1 100 ? -7.845 -0.870 -9.609 1.00 88.19 100 PRO A C 1
ATOM 791 O O . PRO A 1 100 ? -8.830 -1.603 -9.724 1.00 88.19 100 PRO A O 1
ATOM 794 N N . PHE A 1 101 ? -6.600 -1.345 -9.713 1.00 89.75 101 PHE A N 1
ATOM 795 C CA . PHE A 1 101 ? -6.269 -2.732 -10.032 1.00 89.75 101 PHE A CA 1
ATOM 796 C C . PHE A 1 101 ? -5.456 -3.384 -8.910 1.00 89.75 101 PHE A C 1
ATOM 798 O O . PHE A 1 101 ? -4.621 -2.715 -8.307 1.00 89.75 101 PHE A O 1
ATOM 805 N N . PRO A 1 102 ? -5.623 -4.697 -8.660 1.00 95.19 102 PRO A N 1
ATOM 806 C CA . PRO A 1 102 ? -4.729 -5.431 -7.773 1.00 95.19 102 PRO A CA 1
ATOM 807 C C . PRO A 1 102 ? -3.290 -5.434 -8.325 1.00 95.19 102 PRO A C 1
ATOM 809 O O . PRO A 1 102 ? -3.072 -5.940 -9.435 1.00 95.19 102 PRO A O 1
ATOM 812 N N . PRO A 1 103 ? -2.302 -4.904 -7.577 1.00 96.50 103 PRO A N 1
ATOM 813 C CA . PRO A 1 103 ? -0.901 -4.968 -7.976 1.00 96.50 103 PRO A CA 1
ATOM 814 C C . PRO A 1 103 ? -0.378 -6.406 -8.012 1.00 96.50 103 PRO A C 1
ATOM 816 O O . PRO A 1 103 ? -0.942 -7.319 -7.409 1.00 96.50 103 PRO A O 1
ATOM 819 N N . GLU A 1 104 ? 0.737 -6.616 -8.705 1.00 97.81 104 GLU A N 1
ATOM 820 C CA . GLU A 1 104 ? 1.428 -7.915 -8.715 1.00 97.81 104 GLU A CA 1
ATOM 821 C C . GLU A 1 104 ? 2.208 -8.142 -7.419 1.00 97.81 104 GLU A C 1
ATOM 823 O O . GLU A 1 104 ? 2.346 -9.273 -6.957 1.00 97.81 104 GLU A O 1
ATOM 828 N N . LEU A 1 105 ? 2.694 -7.064 -6.812 1.00 98.50 105 LEU A N 1
ATOM 829 C CA . LEU A 1 105 ? 3.426 -7.107 -5.560 1.00 98.50 105 LEU A CA 1
ATOM 830 C C . LEU A 1 105 ? 2.919 -6.009 -4.636 1.00 98.50 105 LEU A C 1
ATOM 832 O O . LEU A 1 105 ? 2.791 -4.854 -5.038 1.00 98.50 105 LEU A O 1
ATOM 836 N N . VAL A 1 106 ? 2.697 -6.379 -3.384 1.00 98.69 106 VAL A N 1
ATOM 837 C CA . VAL A 1 106 ? 2.548 -5.467 -2.254 1.00 98.69 106 VAL A CA 1
ATOM 838 C C . VAL A 1 106 ? 3.671 -5.766 -1.266 1.00 98.69 106 VAL A C 1
ATOM 840 O O . VAL A 1 106 ? 4.074 -6.912 -1.126 1.00 98.69 106 VAL A O 1
ATOM 843 N N . ILE A 1 107 ? 4.187 -4.750 -0.583 1.00 98.44 107 ILE A N 1
ATOM 844 C CA . ILE A 1 107 ? 5.110 -4.920 0.539 1.00 98.44 107 ILE A CA 1
ATOM 845 C C . ILE A 1 107 ? 4.565 -4.136 1.728 1.00 98.44 107 ILE A C 1
ATOM 847 O O . ILE A 1 107 ? 4.237 -2.952 1.618 1.00 98.44 107 ILE A O 1
ATOM 851 N N . GLU A 1 108 ? 4.524 -4.799 2.879 1.00 97.19 108 GLU A N 1
ATOM 852 C CA . GLU A 1 108 ? 4.202 -4.194 4.167 1.00 97.19 108 GLU A CA 1
ATOM 853 C C . GLU A 1 108 ? 5.372 -4.406 5.133 1.00 97.19 108 GLU A C 1
ATOM 855 O O . GLU A 1 108 ? 5.898 -5.512 5.293 1.00 97.19 108 GLU A O 1
ATOM 860 N N . ILE A 1 109 ? 5.789 -3.33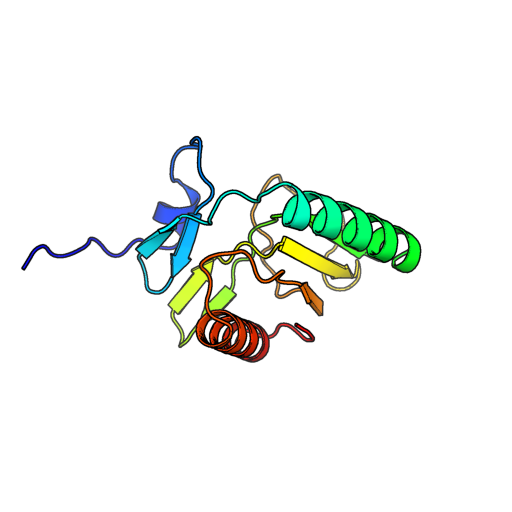6 5.792 1.00 95.12 109 ILE A N 1
ATOM 861 C CA . ILE A 1 109 ? 6.892 -3.310 6.739 1.00 95.12 109 ILE A CA 1
ATOM 862 C C . ILE A 1 109 ? 6.291 -3.291 8.141 1.00 95.12 109 ILE A C 1
ATOM 864 O O . ILE A 1 109 ? 5.548 -2.389 8.522 1.00 95.12 109 ILE A O 1
ATOM 868 N N . LEU A 1 110 ? 6.647 -4.291 8.946 1.00 91.06 110 LEU A N 1
ATOM 869 C CA . LEU A 1 110 ? 6.200 -4.355 10.331 1.00 91.06 110 LEU A CA 1
ATOM 870 C C . LEU A 1 110 ? 6.763 -3.166 11.125 1.00 91.06 110 LEU A C 1
ATOM 872 O O . LEU A 1 110 ? 7.978 -3.050 11.314 1.00 91.06 110 LEU A O 1
ATOM 876 N N . SER A 1 111 ? 5.876 -2.314 11.638 1.00 84.94 111 SER A N 1
ATOM 877 C CA . SER A 1 111 ? 6.256 -1.168 12.465 1.00 84.94 111 SER A CA 1
ATOM 878 C C . SER A 1 111 ? 6.060 -1.433 13.970 1.00 84.94 111 SER A C 1
ATOM 880 O O . SER A 1 111 ? 5.270 -2.296 14.367 1.00 84.94 111 SER A O 1
ATOM 882 N N . PRO A 1 112 ? 6.768 -0.704 14.858 1.00 81.50 112 PRO A N 1
ATOM 883 C CA . PRO A 1 112 ? 6.596 -0.857 16.301 1.00 81.50 112 PRO A CA 1
ATOM 884 C C . PRO A 1 112 ? 5.153 -0.576 16.743 1.00 81.50 112 PRO A C 1
ATOM 886 O O . PRO A 1 112 ? 4.661 0.537 16.568 1.00 81.50 112 PRO A O 1
ATOM 889 N N . GLY A 1 113 ? 4.514 -1.560 17.377 1.00 80.56 113 GLY A N 1
ATOM 890 C CA . GLY A 1 113 ? 3.127 -1.473 17.848 1.00 80.56 113 GLY A CA 1
ATOM 891 C C . GLY A 1 113 ? 2.113 -2.205 16.966 1.00 80.56 113 GLY A C 1
ATOM 892 O O . GLY A 1 113 ? 0.976 -2.370 17.395 1.00 80.56 113 GLY A O 1
ATOM 893 N N . GLN A 1 114 ? 2.516 -2.693 15.790 1.00 83.94 114 GLN A N 1
ATOM 894 C CA . GLN A 1 114 ? 1.733 -3.659 15.017 1.00 83.94 114 GLN A CA 1
ATOM 895 C C . GLN A 1 114 ? 2.084 -5.086 15.440 1.00 83.94 114 GLN A C 1
ATOM 897 O O . GLN A 1 114 ? 3.244 -5.389 15.740 1.00 83.94 114 GLN A O 1
ATOM 902 N N . SER A 1 115 ? 1.090 -5.976 15.462 1.00 89.94 115 SER A N 1
ATOM 903 C CA . SER A 1 115 ? 1.346 -7.395 15.677 1.00 89.94 115 SER A CA 1
ATOM 904 C C . SER A 1 115 ? 1.666 -8.094 14.354 1.00 89.94 115 SER A C 1
ATOM 906 O O . SER A 1 115 ? 1.168 -7.729 13.289 1.00 89.94 115 SER A O 1
ATOM 908 N N . PHE A 1 116 ? 2.485 -9.144 14.421 1.00 91.44 116 PHE A N 1
ATOM 909 C CA . PHE A 1 116 ? 2.716 -10.018 13.270 1.00 91.44 116 PHE A CA 1
ATOM 910 C C . PHE A 1 116 ? 1.419 -10.698 12.795 1.00 91.44 116 PHE A C 1
ATOM 912 O O . PHE A 1 116 ? 1.261 -10.952 11.604 1.00 91.44 116 PHE A O 1
ATOM 919 N N . GLY A 1 117 ? 0.487 -10.969 13.717 1.00 94.75 117 GLY A N 1
ATOM 920 C CA . GLY A 1 117 ? -0.821 -11.545 13.404 1.00 94.75 117 GLY A CA 1
ATOM 921 C C . GLY A 1 117 ? -1.635 -10.639 12.485 1.00 94.75 117 GLY A C 1
ATOM 922 O O . GLY A 1 117 ? -2.026 -11.076 11.407 1.00 94.75 117 GLY A O 1
ATOM 923 N N . ASP A 1 118 ? -1.783 -9.363 12.851 1.00 91.94 118 ASP A N 1
ATOM 924 C CA . ASP A 1 118 ? -2.529 -8.381 12.049 1.00 91.94 118 ASP A CA 1
ATOM 925 C C . ASP A 1 118 ? -1.919 -8.224 10.649 1.00 91.94 118 ASP A C 1
ATOM 927 O O . ASP A 1 118 ? -2.634 -8.169 9.646 1.00 91.94 118 ASP A O 1
ATOM 931 N N . LEU A 1 119 ? -0.583 -8.202 10.569 1.00 93.81 119 LEU A N 1
ATOM 932 C CA . LEU A 1 119 ? 0.137 -8.106 9.301 1.00 93.81 119 LEU A CA 1
ATOM 933 C C . LEU A 1 119 ? -0.092 -9.343 8.418 1.00 93.81 119 LEU A C 1
ATOM 935 O O . LEU A 1 119 ? -0.359 -9.215 7.225 1.00 93.81 119 LEU A O 1
ATOM 939 N N . SER A 1 120 ? -0.037 -10.539 9.009 1.00 95.94 120 SER A N 1
ATOM 940 C CA . SER A 1 120 ? -0.277 -11.813 8.319 1.00 95.94 120 SER A CA 1
ATOM 941 C C . SER A 1 120 ? -1.723 -11.942 7.823 1.00 95.94 120 SER A C 1
ATOM 943 O O . SER A 1 120 ? -1.981 -12.399 6.703 1.00 95.94 120 SER A O 1
ATOM 945 N N . GLU A 1 121 ? -2.689 -11.476 8.616 1.00 95.94 121 GLU A N 1
ATOM 946 C CA . GLU A 1 121 ? -4.091 -11.407 8.207 1.00 95.94 121 GLU A CA 1
ATOM 947 C C . GLU A 1 121 ? -4.294 -10.433 7.044 1.00 95.94 121 GLU A C 1
ATOM 949 O O . GLU A 1 121 ? -4.996 -10.766 6.082 1.00 95.94 121 GLU A O 1
ATOM 954 N N . LYS A 1 122 ? -3.648 -9.260 7.088 1.00 95.94 122 LYS A N 1
ATOM 955 C CA . LYS A 1 122 ? -3.677 -8.282 5.992 1.00 95.94 122 LYS A CA 1
ATOM 956 C C . LYS A 1 122 ? -3.046 -8.853 4.719 1.00 95.94 122 LYS A C 1
ATOM 958 O O . LYS A 1 122 ? -3.657 -8.766 3.656 1.00 95.94 122 LYS A O 1
ATOM 963 N N . ALA A 1 123 ? -1.898 -9.523 4.828 1.00 97.75 123 ALA A N 1
ATOM 964 C CA . ALA A 1 123 ? -1.252 -10.213 3.710 1.00 97.75 123 ALA A CA 1
ATOM 965 C C . ALA A 1 123 ? -2.164 -11.281 3.090 1.00 97.75 123 ALA A C 1
ATOM 967 O O . ALA A 1 123 ? -2.361 -11.325 1.876 1.00 97.75 123 ALA A O 1
ATOM 968 N N . THR A 1 124 ? -2.823 -12.085 3.925 1.00 98.00 124 THR A N 1
ATOM 969 C CA . THR A 1 124 ? -3.813 -13.068 3.463 1.00 98.00 124 THR A CA 1
ATOM 970 C C . THR A 1 124 ? -4.996 -12.398 2.754 1.00 98.00 124 THR A C 1
ATOM 972 O O . THR A 1 124 ? -5.524 -12.945 1.783 1.00 98.00 124 THR A O 1
ATOM 975 N N . ALA A 1 125 ? -5.434 -11.224 3.218 1.00 97.88 125 ALA A N 1
ATOM 976 C CA . ALA A 1 125 ? -6.510 -10.465 2.587 1.00 97.88 125 ALA A CA 1
ATOM 977 C C . ALA A 1 125 ? -6.111 -9.920 1.206 1.00 97.88 125 ALA A C 1
ATOM 979 O O . ALA A 1 125 ? -6.907 -10.051 0.278 1.00 97.88 125 ALA A O 1
ATOM 980 N N . TYR A 1 126 ? -4.892 -9.395 1.041 1.00 98.50 126 TYR A N 1
ATOM 981 C CA . TYR A 1 126 ? -4.355 -8.981 -0.264 1.00 98.50 126 TYR A CA 1
ATOM 982 C C . TYR A 1 126 ? -4.349 -10.134 -1.269 1.00 98.50 126 TYR A C 1
ATOM 984 O O . TYR A 1 126 ? -4.898 -9.998 -2.362 1.00 98.50 126 TYR A O 1
ATOM 992 N N . LEU A 1 127 ? -3.808 -11.292 -0.878 1.00 98.44 127 LEU A N 1
ATOM 993 C CA . LEU A 1 127 ? -3.758 -12.473 -1.745 1.00 98.44 127 LEU A CA 1
ATOM 994 C C . LEU A 1 127 ? -5.166 -12.918 -2.173 1.00 98.44 127 LEU A C 1
ATOM 996 O O . LEU A 1 127 ? -5.417 -13.200 -3.342 1.00 98.44 127 LEU A O 1
ATOM 1000 N N . LYS A 1 128 ? -6.129 -12.919 -1.241 1.00 97.94 128 LYS A N 1
ATOM 1001 C CA . LYS A 1 128 ? -7.540 -13.225 -1.544 1.00 97.94 128 LYS A CA 1
ATOM 1002 C C . LYS A 1 128 ? -8.217 -12.169 -2.422 1.00 97.94 128 LYS A C 1
ATOM 1004 O O . LYS A 1 128 ? -9.204 -12.490 -3.079 1.00 97.94 128 LYS A O 1
ATOM 1009 N N . ALA A 1 129 ? -7.715 -10.937 -2.419 1.00 97.25 129 ALA A N 1
ATOM 1010 C CA . ALA A 1 129 ? -8.208 -9.833 -3.236 1.00 97.25 129 ALA A CA 1
ATOM 1011 C C . ALA A 1 129 ? -7.582 -9.788 -4.645 1.00 97.25 129 ALA A C 1
ATOM 1013 O O . ALA A 1 129 ? -7.932 -8.907 -5.428 1.00 97.25 129 ALA A O 1
ATOM 1014 N N . GLY A 1 130 ? -6.700 -10.736 -4.982 1.00 96.94 130 GLY A N 1
ATOM 1015 C CA . GLY A 1 130 ? -6.098 -10.860 -6.312 1.00 96.94 130 GLY A CA 1
ATOM 1016 C C . GLY A 1 130 ? -4.714 -10.227 -6.456 1.00 96.94 130 GLY A C 1
ATOM 1017 O O . GLY A 1 130 ? -4.248 -10.083 -7.582 1.00 96.94 130 GLY A O 1
ATOM 1018 N N . VAL A 1 131 ? -4.062 -9.850 -5.351 1.00 98.19 131 VAL A N 1
ATOM 1019 C CA . VAL A 1 131 ? -2.634 -9.500 -5.358 1.00 98.19 131 VAL A CA 1
ATOM 1020 C C . VAL A 1 131 ? -1.811 -10.779 -5.503 1.00 98.19 131 VAL A C 1
ATOM 1022 O O . VAL A 1 131 ? -2.077 -11.765 -4.813 1.00 98.19 131 VAL A O 1
ATOM 1025 N N . ASP A 1 132 ? -0.802 -10.776 -6.375 1.00 98.12 132 ASP A N 1
ATOM 1026 C CA . ASP A 1 132 ? -0.061 -12.005 -6.685 1.00 98.12 132 ASP A CA 1
ATOM 1027 C C . ASP A 1 132 ? 0.966 -12.365 -5.595 1.00 98.12 132 ASP A C 1
ATOM 1029 O O . ASP A 1 132 ? 1.200 -13.552 -5.336 1.00 98.12 132 ASP A O 1
ATOM 1033 N N . ARG A 1 133 ? 1.593 -11.368 -4.954 1.00 98.12 133 ARG A N 1
ATOM 1034 C CA . ARG A 1 133 ? 2.612 -11.533 -3.900 1.00 98.12 133 ARG A CA 1
ATOM 1035 C C . ARG A 1 133 ? 2.515 -10.444 -2.824 1.00 98.12 133 ARG A C 1
ATOM 1037 O O . ARG A 1 133 ? 2.236 -9.290 -3.141 1.00 98.12 133 ARG A O 1
ATOM 1044 N N . VAL A 1 134 ? 2.795 -10.830 -1.576 1.00 96.88 134 VAL A N 1
ATOM 1045 C CA . VAL A 1 134 ? 2.905 -9.954 -0.395 1.00 96.88 134 VAL A CA 1
ATOM 1046 C C . VAL A 1 134 ? 4.140 -10.335 0.408 1.00 96.88 134 VAL A C 1
ATOM 1048 O O . VAL A 1 134 ? 4.363 -11.563 0.529 1.00 96.88 134 VAL A O 1
#

Radius of gyration: 15.07 Å; Cα contacts (8 Å, |Δi|>4): 200; chains: 1; bounding box: 41×29×41 Å

Mean predicted aligned error: 4.5 Å

Secondary structure (DSSP, 8-state):
---PPPPPHHHHHTSPP-SS-EEEETTEEEEPPPPPHHHHHHHHHHHHHHHHHHTTSEEEEES--B-EEETTEEEB---SEEEEETTTS-GGG-SSS-B-S--SEEE-PPPTT--HHHHHHHHHHHHHTT-SB-

InterPro domains:
  IPR008538 Putative restriction endonuclease [PF05685] (10-132)
  IPR008538 Putative restriction endonuclease [cd06260] (22-131)
  IPR011335 Restriction endonuclease type II-like [SSF52980] (4-133)
  IPR012296 Nuclease, putative, TT1808 [G3DSA:3.90.1570.10] (1-134)

Organism: NCBI:txid1521640

Solvent-accessible surface area (backbone atoms only — not comparable to full-atom values): 7962 Å² total; per-residue (Å²): 132,85,77,76,76,68,48,51,70,69,59,56,74,64,52,77,90,63,102,62,58,61,24,38,53,90,27,37,81,43,74,56,80,82,75,51,73,68,54,52,51,49,49,53,53,52,50,55,52,47,50,67,67,47,70,78,54,38,50,75,38,68,60,50,36,31,51,43,47,51,98,88,36,66,25,30,50,57,41,54,31,36,34,35,42,40,88,85,48,56,84,93,75,71,70,104,66,63,38,78,59,64,35,52,31,41,42,78,77,92,51,96,89,63,54,71,65,61,52,52,53,50,44,52,43,42,48,75,40,58,25,75,40,103

Foldseek 3Di:
DPPDQQAAPVRVQPPDDDPFDFKRDRRDTHTDDDDDPVLVVVLVVVQVVVCVVCVPQWDKDAQAWAFFDFPNGTIIDRARIFTAGCVQPPPVPDDPGHHDDQTQDGDHDDGPPDDPVVVVVVQVRSVVRPHNYD